Protein AF-A0A239REE2-F1 (afdb_monomer_lite)

Organism: Streptococcus equinus (NCBI:txid1335)

Foldseek 3Di:
DKDKDKFKWDWAADPVNPDTDIDASVNQVVVQCVVPVQKDKDWDDWDDDPPMIMTMIMIDGNDPDDRDHDDDD

Radius of gyration: 13.97 Å; chains: 1; bounding box: 38×18×33 Å

Secondary structure (DSSP, 8-state):
-EEEEEEE-EEEE-TTSS-EEEE-HHHHHHHHHHH-TTEEEEEEEEEEETTEEEEEEEEEESSSPP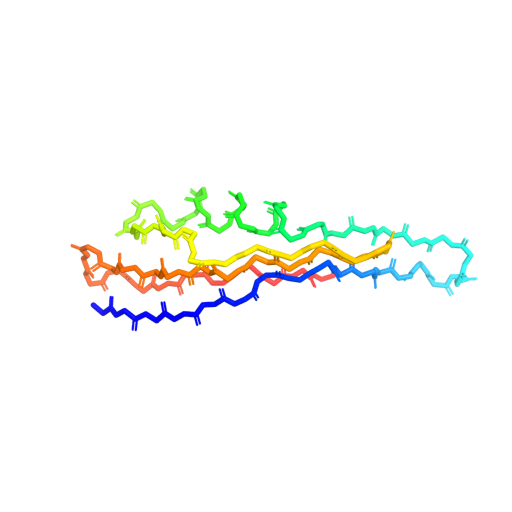PPPPP--

Sequence (73 aa):
MEFYKEYIDIRKYNDNGRSFRTITATDQLNQEVKINQQWKSEVKGYMVEDCYTSILVRWVGLSSTDFTEVHYE

Structure (mmCIF, N/CA/C/O backbone):
data_AF-A0A239REE2-F1
#
_entry.id   AF-A0A239REE2-F1
#
loop_
_atom_site.group_PDB
_atom_site.id
_atom_site.type_symbol
_atom_site.label_atom_id
_atom_site.label_alt_id
_atom_site.label_comp_id
_atom_site.label_asym_id
_atom_site.label_entity_id
_atom_site.label_seq_id
_atom_site.pdbx_PDB_ins_code
_atom_site.Cartn_x
_atom_site.Cartn_y
_atom_site.Cartn_z
_atom_site.occupancy
_atom_site.B_iso_or_equiv
_atom_site.auth_seq_id
_atom_site.auth_comp_id
_atom_site.auth_asym_id
_atom_site.auth_atom_id
_atom_site.pdbx_PDB_model_num
ATOM 1 N N . MET A 1 1 ? -13.073 7.422 8.580 1.00 87.19 1 MET A N 1
ATOM 2 C CA . MET A 1 1 ? -12.693 8.062 7.299 1.00 87.19 1 MET A CA 1
ATOM 3 C C . MET A 1 1 ? -12.193 6.975 6.363 1.00 87.19 1 MET A C 1
ATOM 5 O O . MET A 1 1 ? -11.640 5.999 6.861 1.00 87.19 1 MET A O 1
ATOM 9 N N . GLU A 1 2 ? -12.410 7.095 5.056 1.00 94.75 2 GLU A N 1
ATOM 10 C CA . GLU A 1 2 ? -11.870 6.142 4.080 1.00 94.75 2 GLU A CA 1
ATOM 11 C C . GLU A 1 2 ? -11.378 6.848 2.820 1.00 94.75 2 GLU A C 1
ATOM 13 O O . GLU A 1 2 ? -11.900 7.902 2.459 1.00 94.75 2 GLU A O 1
ATOM 18 N N . PHE A 1 3 ? -10.381 6.258 2.166 1.00 96.62 3 PHE A N 1
ATOM 19 C CA . PHE A 1 3 ? -9.884 6.706 0.870 1.00 96.62 3 PHE A CA 1
ATOM 20 C C . PHE A 1 3 ? -9.212 5.553 0.117 1.00 96.62 3 PHE A C 1
ATOM 22 O O . PHE A 1 3 ? -8.989 4.467 0.660 1.00 96.62 3 PHE A O 1
ATOM 29 N N . TYR A 1 4 ? -8.900 5.801 -1.152 1.00 97.31 4 TYR A N 1
ATOM 30 C CA . TYR A 1 4 ? -8.162 4.886 -2.011 1.00 97.31 4 TYR A CA 1
ATOM 31 C C . TYR A 1 4 ? -6.830 5.523 -2.381 1.00 97.31 4 TYR A C 1
ATOM 33 O O . TYR A 1 4 ? -6.782 6.711 -2.696 1.00 97.31 4 TYR A O 1
ATOM 41 N N . LYS A 1 5 ? -5.765 4.727 -2.343 1.00 96.94 5 LYS A N 1
ATOM 42 C CA . LYS A 1 5 ? -4.421 5.135 -2.741 1.00 96.94 5 LYS A CA 1
ATOM 43 C C . LYS A 1 5 ? -3.822 4.081 -3.652 1.00 96.94 5 LYS A C 1
ATOM 45 O O . LYS A 1 5 ? -3.940 2.885 -3.387 1.00 96.94 5 LYS A O 1
ATOM 50 N N . GLU A 1 6 ? -3.211 4.544 -4.730 1.00 96.62 6 GLU A N 1
ATOM 51 C CA . GLU A 1 6 ? -2.478 3.707 -5.668 1.00 96.62 6 GLU A CA 1
ATOM 52 C C . GLU A 1 6 ? -0.978 3.831 -5.383 1.00 96.62 6 GLU A C 1
ATOM 54 O O . GLU A 1 6 ? -0.447 4.938 -5.295 1.00 96.62 6 GLU A O 1
ATOM 59 N N . TYR A 1 7 ? -0.309 2.694 -5.206 1.00 95.44 7 TYR A N 1
ATOM 60 C CA . TYR A 1 7 ? 1.141 2.604 -5.064 1.00 95.44 7 TYR A CA 1
ATOM 61 C C . TYR A 1 7 ? 1.733 2.137 -6.371 1.00 95.44 7 TYR A C 1
ATOM 63 O O . TYR A 1 7 ? 1.283 1.135 -6.918 1.00 95.44 7 TYR A O 1
ATOM 71 N N . ILE A 1 8 ? 2.762 2.833 -6.832 1.00 94.19 8 ILE A N 1
ATOM 72 C CA . ILE A 1 8 ? 3.337 2.621 -8.154 1.00 94.19 8 ILE A CA 1
ATOM 73 C C . ILE A 1 8 ? 4.854 2.567 -8.051 1.00 94.19 8 ILE A C 1
ATOM 75 O O . ILE A 1 8 ? 5.424 3.284 -7.233 1.00 94.19 8 ILE A O 1
ATOM 79 N N . ASP A 1 9 ? 5.527 1.740 -8.846 1.00 92.25 9 ASP A N 1
ATOM 80 C CA . ASP A 1 9 ? 6.993 1.681 -8.810 1.00 92.25 9 ASP A CA 1
ATOM 81 C C . ASP A 1 9 ? 7.615 3.050 -9.143 1.00 92.25 9 ASP A C 1
ATOM 83 O O . ASP A 1 9 ? 7.365 3.631 -10.200 1.00 92.25 9 ASP A O 1
ATOM 87 N N . ILE A 1 10 ? 8.480 3.553 -8.258 1.00 88.50 10 ILE A N 1
ATOM 88 C CA . ILE A 1 10 ? 9.195 4.821 -8.452 1.00 88.50 10 ILE A CA 1
ATOM 89 C C . ILE A 1 10 ? 10.646 4.513 -8.807 1.00 88.50 10 ILE A C 1
ATOM 91 O O . ILE A 1 10 ? 11.357 3.848 -8.051 1.00 88.50 10 ILE A O 1
ATOM 95 N N . ARG A 1 11 ? 11.119 5.038 -9.941 1.00 86.19 11 ARG A N 1
ATOM 96 C CA . ARG A 1 11 ? 12.541 5.000 -10.310 1.00 86.19 11 ARG A CA 1
ATOM 97 C C . ARG A 1 11 ? 13.202 6.318 -9.944 1.00 86.19 11 ARG A C 1
ATOM 99 O O . ARG A 1 11 ? 12.840 7.361 -10.481 1.00 86.19 11 ARG A O 1
ATOM 106 N N . LYS A 1 12 ? 14.202 6.262 -9.069 1.00 82.25 12 LYS A N 1
ATOM 107 C CA . LYS A 1 12 ? 15.060 7.405 -8.748 1.00 82.25 12 LYS A CA 1
ATOM 108 C C . LYS A 1 12 ? 16.408 7.233 -9.407 1.00 82.25 12 LYS A C 1
ATOM 110 O O . LYS A 1 12 ? 17.127 6.299 -9.070 1.00 82.25 12 LYS A O 1
ATOM 115 N N . TYR A 1 13 ? 16.732 8.113 -10.343 1.00 78.12 13 TYR A N 1
ATOM 116 C CA . TYR A 1 13 ? 18.037 8.130 -10.990 1.00 78.12 13 TYR A CA 1
ATOM 117 C C . TYR A 1 13 ? 19.048 8.832 -10.088 1.00 78.12 13 TYR A C 1
ATOM 119 O O . TYR A 1 13 ? 18.744 9.860 -9.491 1.00 78.12 13 TYR A O 1
ATOM 127 N N . ASN A 1 14 ? 20.251 8.278 -10.005 1.00 79.50 14 ASN A N 1
ATOM 128 C CA . ASN A 1 14 ? 21.373 8.937 -9.351 1.00 79.50 14 ASN A CA 1
ATOM 129 C C . ASN A 1 14 ? 21.829 10.129 -10.216 1.00 79.50 14 ASN A C 1
ATOM 131 O O . ASN A 1 14 ? 21.613 10.115 -11.428 1.00 79.50 14 ASN A O 1
ATOM 135 N N . ASP A 1 15 ? 22.532 11.107 -9.635 1.00 74.50 15 ASP A N 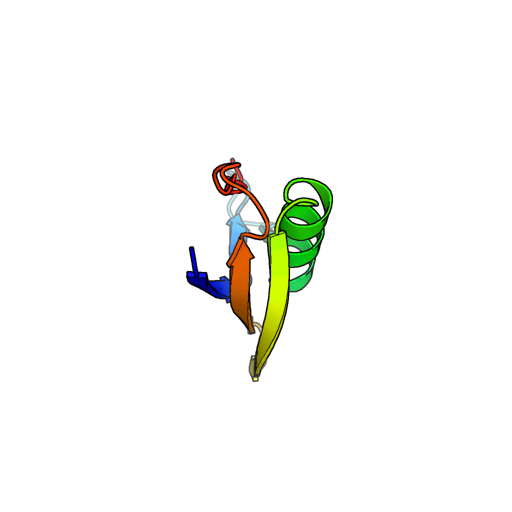1
ATOM 136 C CA . ASP A 1 15 ? 22.947 12.363 -10.303 1.00 74.50 15 ASP A CA 1
ATOM 137 C C . ASP A 1 15 ? 23.727 12.178 -11.619 1.00 74.50 15 ASP A C 1
ATOM 139 O O . ASP A 1 15 ? 23.802 13.077 -12.452 1.00 74.50 15 ASP A O 1
ATOM 143 N N . ASN A 1 16 ? 24.311 10.997 -11.833 1.00 75.75 16 ASN A N 1
ATOM 144 C CA . ASN A 1 16 ? 25.047 10.647 -13.046 1.00 75.75 16 ASN A CA 1
ATOM 145 C C . ASN A 1 16 ? 24.190 9.962 -14.134 1.00 75.75 16 ASN A C 1
ATOM 147 O O . ASN A 1 16 ? 24.733 9.588 -15.173 1.00 75.75 16 ASN A O 1
ATOM 151 N N . GLY A 1 17 ? 22.891 9.742 -13.894 1.00 71.06 17 GLY A N 1
ATOM 152 C CA . GLY A 1 17 ? 21.929 9.126 -14.817 1.00 71.06 17 GLY A CA 1
ATOM 153 C C . GLY A 1 17 ? 22.193 7.656 -15.171 1.00 71.06 17 GLY A C 1
ATOM 154 O O . GLY A 1 17 ? 21.481 7.093 -15.998 1.00 71.06 17 GLY A O 1
ATOM 155 N N . ARG A 1 18 ? 23.217 7.020 -14.583 1.00 72.12 18 ARG A N 1
ATOM 156 C CA . ARG A 1 18 ? 23.685 5.674 -14.973 1.00 72.12 18 ARG A CA 1
ATOM 157 C C . ARG A 1 18 ? 23.126 4.546 -14.121 1.00 72.12 18 ARG A C 1
ATOM 159 O O . ARG A 1 18 ? 23.133 3.397 -14.550 1.00 72.12 18 ARG A O 1
ATOM 166 N N . SER A 1 19 ? 22.662 4.860 -12.923 1.00 75.56 19 SER A N 1
ATOM 167 C CA . SER A 1 19 ? 22.060 3.904 -12.004 1.00 75.56 19 SER A CA 1
ATOM 168 C C . SER A 1 19 ? 20.785 4.492 -11.433 1.00 75.56 19 SER A C 1
ATOM 170 O O . SER A 1 19 ? 20.699 5.702 -11.217 1.00 75.56 19 SER A O 1
ATOM 172 N N . PHE A 1 20 ? 19.801 3.632 -11.197 1.00 77.81 20 PHE A N 1
ATOM 173 C CA . PHE A 1 20 ? 18.572 4.010 -10.526 1.00 77.81 20 PHE A CA 1
ATOM 174 C C . PHE A 1 20 ? 18.311 3.084 -9.345 1.00 77.81 20 PHE A C 1
ATOM 176 O O . PHE A 1 20 ? 18.624 1.893 -9.388 1.00 77.81 20 PHE A O 1
ATOM 183 N N . ARG A 1 21 ? 17.723 3.641 -8.290 1.00 82.81 21 ARG A N 1
ATOM 184 C CA . ARG A 1 21 ? 17.077 2.870 -7.234 1.00 82.81 21 ARG A CA 1
ATOM 185 C C . ARG A 1 21 ? 15.592 2.771 -7.561 1.00 82.81 21 ARG A C 1
ATOM 187 O O . ARG A 1 21 ? 14.932 3.793 -7.744 1.00 82.81 21 ARG A O 1
ATOM 194 N N . THR A 1 22 ? 15.070 1.551 -7.603 1.00 86.06 22 THR A N 1
ATOM 195 C CA . THR A 1 22 ? 13.622 1.317 -7.646 1.00 86.06 22 THR A CA 1
ATOM 196 C C . THR A 1 22 ? 13.084 1.282 -6.225 1.00 86.06 22 THR A C 1
ATOM 198 O O . THR A 1 22 ? 13.615 0.562 -5.381 1.00 86.06 22 THR A O 1
ATOM 201 N N . ILE A 1 23 ? 12.040 2.057 -5.962 1.00 90.12 23 ILE A N 1
ATOM 202 C CA . ILE A 1 23 ? 11.217 1.952 -4.759 1.00 90.12 23 ILE A CA 1
ATOM 203 C C . ILE A 1 23 ? 9.936 1.259 -5.203 1.00 90.12 23 ILE A C 1
ATOM 205 O O . ILE A 1 23 ? 9.146 1.845 -5.947 1.00 90.12 23 ILE A O 1
ATOM 209 N N . THR A 1 24 ? 9.768 -0.002 -4.814 1.00 92.38 24 THR A N 1
ATOM 210 C CA . THR A 1 2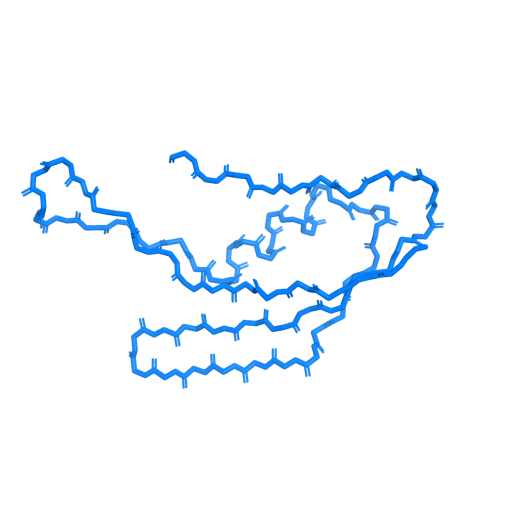4 ? 8.664 -0.813 -5.337 1.00 92.38 24 THR A CA 1
ATOM 211 C C . THR A 1 24 ? 7.330 -0.392 -4.726 1.00 92.38 24 THR A C 1
ATOM 213 O O . THR A 1 24 ? 7.293 0.053 -3.578 1.00 92.38 24 THR A O 1
ATOM 216 N N . ALA A 1 25 ? 6.222 -0.566 -5.448 1.00 93.62 25 ALA A N 1
ATOM 217 C CA . ALA A 1 25 ? 4.875 -0.337 -4.916 1.00 93.62 25 ALA A CA 1
ATOM 218 C C . ALA A 1 25 ? 4.640 -1.099 -3.592 1.00 93.62 25 ALA A C 1
ATOM 220 O O . ALA A 1 25 ? 4.031 -0.584 -2.653 1.00 93.62 25 ALA A O 1
ATOM 221 N N . THR A 1 26 ? 5.197 -2.309 -3.487 1.00 93.75 26 THR A N 1
ATOM 222 C CA . THR A 1 26 ? 5.139 -3.146 -2.283 1.00 93.75 26 THR A CA 1
ATOM 223 C C . THR A 1 26 ? 5.929 -2.554 -1.115 1.00 93.75 26 THR A C 1
ATOM 225 O O . THR A 1 26 ? 5.446 -2.586 0.017 1.00 93.75 26 THR A O 1
ATOM 228 N N . ASP A 1 27 ? 7.120 -1.996 -1.354 1.00 94.06 27 ASP A N 1
ATOM 229 C CA . ASP A 1 27 ? 7.907 -1.331 -0.304 1.00 94.06 27 ASP A CA 1
ATOM 230 C C . ASP A 1 27 ? 7.160 -0.121 0.261 1.00 94.06 27 ASP A C 1
ATOM 232 O O . ASP A 1 27 ? 7.122 0.064 1.479 1.00 94.06 27 ASP A O 1
ATOM 236 N N . GLN A 1 28 ? 6.510 0.647 -0.619 1.00 94.81 28 GLN A N 1
ATOM 237 C CA . GLN A 1 28 ? 5.690 1.800 -0.244 1.00 94.81 28 GLN A CA 1
ATOM 238 C C . GLN A 1 28 ? 4.521 1.394 0.644 1.00 94.81 28 GLN A C 1
ATOM 240 O O . GLN A 1 28 ? 4.376 1.908 1.756 1.00 94.81 28 GLN A O 1
ATOM 245 N N . LEU A 1 29 ? 3.744 0.402 0.203 1.00 95.81 29 LEU A N 1
ATOM 246 C CA . LEU A 1 29 ? 2.635 -0.135 0.982 1.00 95.81 29 LEU A CA 1
ATOM 247 C C . LEU A 1 29 ? 3.107 -0.674 2.339 1.00 95.81 29 LEU A C 1
ATOM 249 O O . LEU A 1 29 ? 2.527 -0.349 3.373 1.00 95.81 29 LEU A O 1
ATOM 253 N N . ASN A 1 30 ? 4.178 -1.468 2.362 1.00 95.50 30 ASN A N 1
ATOM 254 C CA . ASN A 1 30 ? 4.704 -2.044 3.599 1.00 95.50 30 ASN A CA 1
ATOM 255 C C . ASN A 1 30 ? 5.163 -0.972 4.591 1.00 95.50 30 ASN A C 1
ATOM 257 O O . ASN A 1 30 ? 4.994 -1.140 5.801 1.00 95.50 30 ASN A O 1
ATOM 261 N N . GLN A 1 31 ? 5.760 0.116 4.107 1.00 95.56 31 GLN A N 1
ATOM 262 C CA . GLN A 1 31 ? 6.191 1.212 4.963 1.00 95.56 31 GLN A CA 1
ATOM 263 C C . GLN A 1 31 ? 4.991 1.977 5.532 1.00 95.56 31 GLN A C 1
ATOM 265 O O . GLN A 1 31 ? 4.952 2.224 6.738 1.00 95.56 31 GLN A O 1
ATOM 270 N N . GLU A 1 32 ? 3.983 2.272 4.708 1.00 96.19 32 GLU A N 1
ATOM 271 C CA . GLU A 1 32 ? 2.767 2.950 5.164 1.00 96.19 32 GLU A CA 1
ATOM 272 C C . GLU A 1 32 ? 1.930 2.086 6.117 1.00 96.19 32 GLU A C 1
ATOM 274 O O . GLU A 1 32 ? 1.413 2.611 7.100 1.00 96.19 32 GLU A O 1
ATOM 279 N N . VAL A 1 33 ? 1.869 0.763 5.927 1.00 96.00 33 VAL A N 1
ATOM 280 C CA . VAL A 1 33 ? 1.241 -0.170 6.887 1.00 96.00 33 VAL A CA 1
ATOM 281 C C . VAL A 1 33 ? 1.953 -0.157 8.239 1.00 96.00 33 VAL A C 1
ATOM 283 O O . VAL A 1 33 ? 1.299 -0.196 9.280 1.00 96.00 33 VAL A O 1
ATOM 286 N N . LYS A 1 34 ? 3.289 -0.080 8.251 1.00 95.88 34 LYS A N 1
ATOM 287 C CA . LYS A 1 34 ? 4.065 -0.081 9.501 1.00 95.88 34 LYS A CA 1
ATOM 288 C C . LYS A 1 34 ? 3.811 1.157 10.356 1.00 95.88 34 LYS A C 1
ATOM 290 O O . LYS A 1 34 ? 3.782 1.023 11.580 1.00 95.88 34 LYS A O 1
ATOM 295 N N . ILE A 1 35 ? 3.654 2.328 9.736 1.00 95.62 35 ILE A N 1
ATOM 296 C CA . ILE A 1 35 ? 3.460 3.598 10.454 1.00 95.62 35 ILE A CA 1
ATOM 297 C C . ILE A 1 35 ? 1.979 3.892 10.735 1.00 95.62 35 ILE A C 1
ATOM 299 O O . ILE A 1 35 ? 1.659 4.448 11.781 1.00 95.62 35 ILE A O 1
ATOM 303 N N . ASN A 1 36 ? 1.060 3.456 9.866 1.00 95.19 36 ASN A N 1
ATOM 304 C CA . ASN A 1 36 ? -0.380 3.697 10.002 1.00 95.19 36 ASN A CA 1
ATOM 305 C C . ASN A 1 36 ? -1.113 2.510 10.655 1.00 95.19 36 ASN A C 1
ATOM 307 O O . ASN A 1 36 ? -2.133 2.051 10.153 1.00 95.19 36 ASN A O 1
ATOM 311 N N . GLN A 1 37 ? -0.638 2.017 11.805 1.00 93.88 37 GLN A N 1
ATOM 312 C CA . GLN A 1 37 ? -1.219 0.834 12.481 1.00 93.88 37 GLN A CA 1
ATOM 313 C C . GLN A 1 37 ? -2.681 1.018 12.935 1.00 93.88 37 GLN A C 1
ATOM 315 O O . GLN A 1 37 ? -3.398 0.047 13.160 1.00 93.88 37 GLN A O 1
ATOM 320 N N . GLN A 1 38 ? -3.124 2.270 13.073 1.00 93.69 38 GLN A N 1
ATOM 321 C CA . GLN A 1 38 ? -4.505 2.660 13.394 1.00 93.69 38 GLN A CA 1
ATOM 322 C C . GLN A 1 38 ? -5.449 2.576 12.176 1.00 93.69 38 GLN A C 1
ATOM 324 O O . GLN A 1 38 ? -6.660 2.780 12.299 1.00 93.69 38 GLN A O 1
ATOM 329 N N . TRP A 1 39 ? -4.904 2.295 10.991 1.00 96.44 39 TRP A N 1
ATOM 330 C CA . TRP A 1 39 ? -5.636 2.192 9.739 1.00 96.44 39 TRP A CA 1
ATOM 331 C C . TRP A 1 39 ? -5.654 0.748 9.246 1.00 96.44 39 TRP A C 1
ATOM 333 O O . TRP A 1 39 ? -4.656 0.033 9.289 1.00 96.44 39 TRP A O 1
ATOM 343 N N . LYS A 1 40 ? -6.804 0.319 8.727 1.00 95.94 40 LYS A N 1
ATOM 344 C CA . LYS A 1 40 ? -6.935 -0.959 8.032 1.00 95.94 40 LYS A CA 1
ATOM 345 C C . LYS A 1 40 ? -6.656 -0.755 6.545 1.00 95.94 40 LYS A C 1
ATOM 347 O O . LYS A 1 40 ? -7.326 0.063 5.915 1.00 95.94 40 LYS A O 1
ATOM 352 N N . SER A 1 41 ? -5.729 -1.529 5.989 1.00 96.00 41 SER A N 1
ATOM 353 C CA . SER A 1 41 ? -5.483 -1.615 4.548 1.00 96.00 41 SER A CA 1
ATOM 354 C C . SER A 1 41 ? -6.189 -2.823 3.933 1.00 96.00 41 SER A C 1
ATOM 356 O O . SER A 1 41 ? -6.281 -3.898 4.530 1.00 96.00 41 SER A O 1
ATOM 358 N N . GLU A 1 42 ? -6.699 -2.650 2.718 1.00 97.12 42 GLU A N 1
ATOM 359 C CA . GLU A 1 42 ? -7.289 -3.718 1.916 1.00 97.12 42 GLU A CA 1
ATOM 360 C C . GLU A 1 42 ? -6.868 -3.548 0.453 1.00 97.12 42 GLU A C 1
ATOM 362 O O . GLU A 1 42 ? -7.196 -2.542 -0.177 1.00 97.12 42 GLU A O 1
ATOM 367 N N . VAL A 1 43 ? -6.151 -4.528 -0.101 1.00 97.00 43 VAL A N 1
ATOM 368 C CA . VAL A 1 43 ? -5.771 -4.523 -1.522 1.00 97.00 43 VAL A CA 1
ATOM 369 C C . VAL A 1 43 ? -7.022 -4.740 -2.374 1.00 97.00 43 VAL A C 1
ATOM 371 O O . VAL A 1 43 ? -7.743 -5.719 -2.191 1.00 97.00 43 VAL A O 1
ATOM 374 N N . LYS A 1 44 ? -7.287 -3.814 -3.299 1.00 98.06 44 LYS A N 1
ATOM 375 C CA . LYS A 1 44 ? -8.450 -3.826 -4.201 1.00 98.06 44 LYS A CA 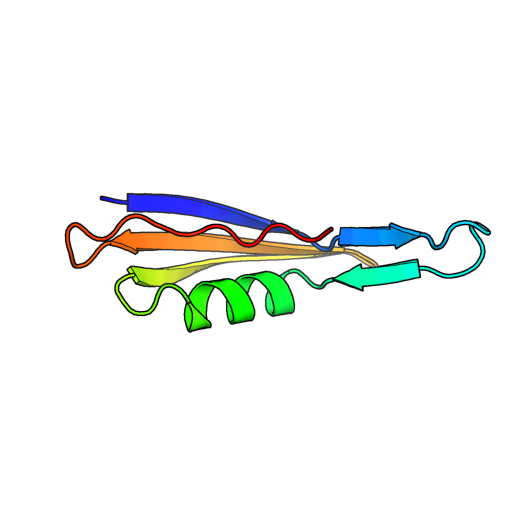1
ATOM 376 C C . LYS A 1 44 ? -8.091 -4.127 -5.647 1.00 98.06 44 LYS A C 1
ATOM 378 O O . LYS A 1 44 ? -8.942 -4.604 -6.389 1.00 98.06 44 LYS A O 1
ATOM 383 N N . GLY A 1 45 ? -6.852 -3.860 -6.037 1.00 95.75 45 GLY A N 1
ATOM 384 C CA . GLY A 1 45 ? -6.357 -4.114 -7.379 1.00 95.75 45 GLY A CA 1
ATOM 385 C C . GLY A 1 45 ? -4.846 -4.269 -7.376 1.00 95.75 45 GLY A C 1
ATOM 386 O O . GLY A 1 45 ? -4.155 -3.711 -6.524 1.00 95.75 45 GLY A O 1
ATOM 387 N N . TYR A 1 46 ? -4.355 -5.048 -8.327 1.00 94.75 46 TYR A N 1
ATOM 388 C CA . TYR A 1 46 ? -2.939 -5.289 -8.543 1.00 94.75 46 TYR A CA 1
ATOM 389 C C . TYR A 1 46 ? -2.699 -5.454 -10.039 1.00 94.75 46 TYR A C 1
ATOM 391 O O . TYR A 1 46 ? -3.452 -6.161 -10.712 1.00 94.75 46 TYR A O 1
ATOM 399 N N . MET A 1 47 ? -1.654 -4.804 -10.539 1.00 94.25 47 MET A N 1
ATOM 400 C CA . MET A 1 47 ? -1.221 -4.879 -11.927 1.00 94.25 47 MET A CA 1
ATOM 401 C C . MET A 1 47 ? 0.299 -5.012 -11.970 1.00 94.25 47 MET A C 1
ATOM 403 O O . MET A 1 47 ? 1.007 -4.314 -11.245 1.00 94.25 47 MET A O 1
ATOM 407 N N . VAL A 1 48 ? 0.788 -5.880 -12.854 1.00 91.19 48 VAL A N 1
ATOM 408 C CA . VAL A 1 48 ? 2.196 -5.930 -13.258 1.00 91.19 48 VAL A CA 1
ATOM 409 C C . VAL A 1 48 ? 2.261 -5.900 -14.769 1.00 91.19 48 VAL A C 1
ATOM 411 O O . VAL A 1 48 ? 1.619 -6.709 -15.434 1.00 91.19 48 VAL A O 1
ATOM 414 N N . GLU A 1 49 ? 3.060 -4.982 -15.290 1.00 87.31 49 GLU A N 1
ATOM 415 C CA . GLU A 1 49 ? 3.375 -4.851 -16.707 1.00 87.31 49 GLU A CA 1
ATOM 416 C C . GLU A 1 49 ? 4.883 -4.657 -16.825 1.00 87.31 49 GLU A C 1
ATOM 418 O O . GLU A 1 49 ? 5.403 -3.807 -16.117 1.00 87.31 49 GLU A O 1
ATOM 423 N N . ASP A 1 50 ? 5.561 -5.471 -17.644 1.00 79.25 50 ASP A N 1
ATOM 424 C CA . ASP A 1 50 ? 7.011 -5.639 -17.902 1.00 79.25 50 ASP A CA 1
ATOM 425 C C . ASP A 1 50 ? 8.051 -5.002 -16.955 1.00 79.25 50 ASP A C 1
ATOM 427 O O . ASP A 1 50 ? 9.021 -5.658 -16.573 1.00 79.25 50 ASP A O 1
ATO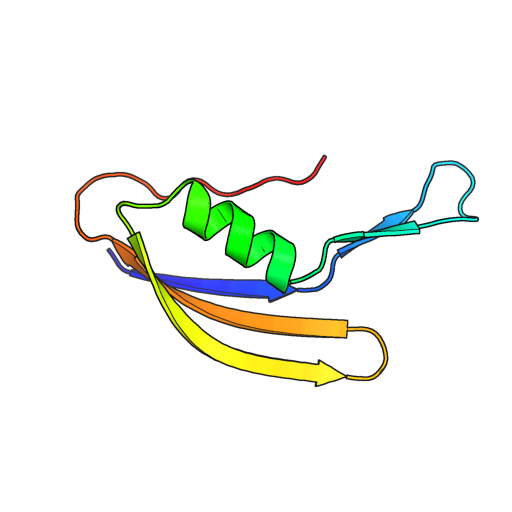M 431 N N . CYS A 1 51 ? 7.932 -3.726 -16.595 1.00 76.81 51 CYS A N 1
ATOM 432 C CA . CYS A 1 51 ? 8.861 -3.023 -15.717 1.00 76.81 51 CYS A CA 1
ATOM 433 C C . CYS A 1 51 ? 8.194 -2.084 -14.688 1.00 76.81 51 CYS A C 1
ATOM 435 O O . CYS A 1 51 ? 8.840 -1.121 -14.246 1.00 76.81 51 CYS A O 1
ATOM 437 N N . TYR A 1 52 ? 6.922 -2.321 -14.368 1.00 82.88 52 TYR A N 1
ATOM 438 C CA . TYR A 1 52 ? 6.084 -1.491 -13.513 1.00 82.88 52 TYR A CA 1
ATOM 439 C C . TYR A 1 52 ? 5.023 -2.318 -12.773 1.00 82.88 52 TYR A C 1
ATOM 441 O O . TYR A 1 52 ? 4.249 -3.069 -13.369 1.00 82.88 52 TYR A O 1
ATOM 449 N N . THR A 1 53 ? 4.972 -2.136 -11.458 1.00 92.31 53 THR A N 1
ATOM 450 C CA . THR A 1 53 ? 3.936 -2.669 -10.572 1.00 92.31 53 THR A CA 1
ATOM 451 C C . THR A 1 53 ? 3.045 -1.536 -10.077 1.00 92.31 53 THR A C 1
ATOM 453 O O . THR A 1 53 ? 3.551 -0.494 -9.654 1.00 92.31 53 THR A O 1
ATOM 456 N N . SER A 1 54 ? 1.731 -1.769 -10.064 1.00 94.69 54 SER A N 1
ATOM 457 C CA . SER A 1 54 ? 0.758 -0.929 -9.361 1.00 94.69 54 SER A CA 1
ATOM 458 C C . SER A 1 54 ? -0.072 -1.751 -8.368 1.00 94.69 54 SER A C 1
ATOM 460 O O . SER A 1 54 ? -0.455 -2.893 -8.644 1.00 94.69 54 SER A O 1
ATOM 462 N N . ILE A 1 55 ? -0.355 -1.169 -7.201 1.00 97.31 55 ILE A N 1
ATOM 463 C CA . ILE A 1 55 ? -1.213 -1.735 -6.156 1.00 97.31 55 ILE A CA 1
ATOM 464 C C . ILE A 1 55 ? -2.236 -0.679 -5.737 1.00 97.31 55 ILE A C 1
ATOM 466 O O . ILE A 1 55 ? -1.881 0.338 -5.145 1.00 97.31 55 ILE A O 1
ATOM 470 N N . LEU A 1 56 ? -3.521 -0.947 -5.968 1.00 97.88 56 LEU A N 1
ATOM 471 C CA . LEU A 1 56 ? -4.614 -0.119 -5.466 1.00 97.88 56 LEU A CA 1
ATOM 472 C C . LEU A 1 56 ? -5.050 -0.620 -4.089 1.00 97.88 56 LEU A C 1
ATOM 474 O O . LEU A 1 56 ? -5.464 -1.774 -3.940 1.00 97.88 56 LEU A O 1
ATOM 478 N N . VAL A 1 57 ? -5.018 0.258 -3.090 1.00 98.19 57 VAL A N 1
ATOM 479 C CA . VAL A 1 57 ? -5.360 -0.065 -1.703 1.00 98.19 57 VAL A CA 1
ATOM 480 C C . VAL A 1 57 ? -6.460 0.854 -1.205 1.00 98.19 57 VAL A C 1
ATOM 482 O O . VAL A 1 57 ? -6.408 2.073 -1.363 1.00 98.19 57 VAL A O 1
ATOM 485 N N . ARG A 1 58 ? -7.459 0.255 -0.560 1.00 98.00 58 ARG A N 1
ATOM 486 C CA . ARG A 1 58 ? -8.440 0.968 0.250 1.00 98.00 58 ARG A CA 1
ATOM 487 C C . ARG A 1 58 ? -7.917 1.079 1.675 1.00 98.00 58 ARG A C 1
ATOM 489 O O . ARG A 1 58 ? -7.588 0.066 2.293 1.00 98.00 58 ARG A O 1
ATOM 496 N N . TRP A 1 59 ? -7.918 2.292 2.203 1.00 97.62 59 TRP A N 1
ATOM 497 C CA . TRP A 1 59 ? -7.563 2.593 3.581 1.00 97.62 59 TRP A CA 1
ATOM 498 C C . TRP A 1 59 ? -8.799 3.010 4.364 1.00 97.62 59 TRP A C 1
ATOM 500 O O . TRP A 1 59 ? -9.565 3.870 3.930 1.00 97.62 59 TRP A O 1
ATOM 510 N N . VAL A 1 60 ? -8.996 2.396 5.530 1.00 96.25 60 VAL A N 1
ATOM 511 C CA . VAL A 1 60 ? -10.116 2.687 6.429 1.00 96.25 60 VAL A CA 1
ATOM 512 C C . VAL A 1 60 ? -9.567 3.025 7.809 1.00 96.25 60 VAL A C 1
ATOM 514 O O . VAL A 1 60 ? -8.971 2.175 8.471 1.00 96.25 60 VAL A O 1
ATOM 517 N N . GLY A 1 61 ? -9.768 4.267 8.243 1.00 92.94 61 GLY A N 1
ATOM 518 C CA . GLY A 1 61 ? -9.342 4.732 9.561 1.00 92.94 61 GLY A CA 1
ATOM 519 C C . GLY A 1 61 ? -10.251 4.161 10.643 1.00 92.94 61 GLY A C 1
ATOM 520 O O . GLY A 1 61 ? -11.473 4.317 10.561 1.00 92.94 61 GLY A O 1
ATOM 521 N N . LEU A 1 62 ? -9.661 3.495 11.639 1.00 86.31 62 LEU A N 1
ATOM 522 C CA . LEU A 1 62 ? -10.383 2.884 12.763 1.00 86.31 62 LEU A CA 1
ATOM 523 C C . LEU A 1 62 ? -10.498 3.828 13.974 1.00 86.31 62 LEU A C 1
ATOM 525 O O . LEU A 1 62 ? -11.173 3.505 14.949 1.00 86.31 62 LEU A O 1
ATOM 529 N N . SER A 1 63 ? -9.856 4.993 13.905 1.00 86.38 63 SER A N 1
ATOM 530 C CA . SER A 1 63 ? -9.847 6.038 14.929 1.00 86.38 63 SER A CA 1
ATOM 531 C C . SER A 1 63 ? -9.820 7.431 14.280 1.00 86.38 63 SER A C 1
ATOM 533 O O . SER A 1 63 ? -9.945 7.565 13.061 1.00 86.38 63 SER A O 1
ATOM 535 N N . SER A 1 64 ? -9.682 8.482 15.092 1.00 86.00 64 SER A N 1
ATOM 536 C CA . SER A 1 64 ? -9.486 9.863 14.631 1.00 86.00 64 SER A CA 1
ATOM 537 C C . SER A 1 64 ? -8.024 10.195 14.303 1.00 86.00 64 SER A C 1
ATOM 539 O O . SER A 1 64 ? -7.705 11.365 14.126 1.00 86.00 64 SER A O 1
ATOM 541 N N . THR A 1 65 ? -7.120 9.210 14.295 1.00 89.38 65 THR A N 1
ATOM 542 C CA . THR A 1 65 ? -5.718 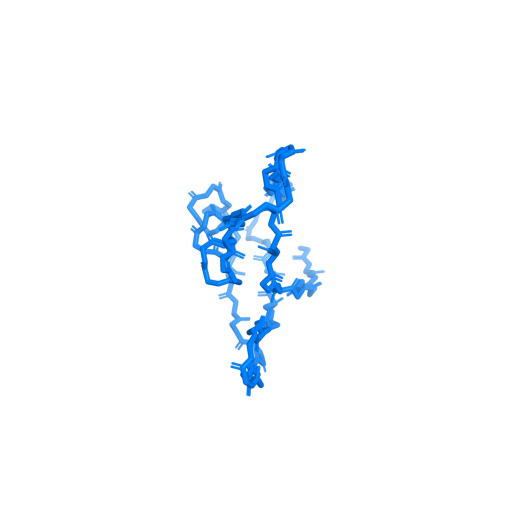9.424 13.921 1.00 89.38 65 THR A CA 1
ATOM 543 C C . THR A 1 65 ? -5.608 9.659 12.419 1.00 89.38 65 THR A C 1
ATOM 545 O O . THR A 1 65 ? -6.046 8.821 11.631 1.00 89.38 65 THR A O 1
ATOM 548 N N . ASP A 1 66 ? -4.989 10.770 12.028 1.00 92.56 66 ASP A N 1
ATOM 549 C CA . ASP A 1 66 ? -4.762 11.100 10.622 1.00 92.56 66 ASP A CA 1
ATOM 550 C C . ASP A 1 66 ? -3.812 10.106 9.941 1.00 92.56 66 ASP A C 1
ATOM 552 O O . ASP A 1 66 ? -2.968 9.467 10.577 1.00 92.56 66 ASP A O 1
ATOM 556 N N . PHE A 1 67 ? -3.970 9.953 8.627 1.00 93.88 67 PHE A N 1
ATOM 557 C CA . PHE A 1 67 ? -3.089 9.112 7.825 1.00 93.88 67 PHE A CA 1
ATOM 558 C C . PHE A 1 67 ? -1.769 9.841 7.562 1.00 93.88 67 PHE A C 1
ATOM 560 O O . PHE A 1 67 ? -1.767 10.986 7.116 1.00 93.88 67 PHE A O 1
ATOM 567 N N . THR A 1 68 ? -0.646 9.171 7.812 1.00 93.50 68 THR A N 1
ATOM 568 C CA . THR A 1 68 ? 0.695 9.692 7.528 1.00 93.50 68 THR A CA 1
ATOM 569 C C . THR A 1 68 ? 1.205 9.100 6.221 1.00 93.50 68 THR A C 1
ATOM 571 O O . THR A 1 68 ? 1.385 7.884 6.119 1.00 93.50 68 THR A O 1
ATOM 574 N N . GLU A 1 69 ? 1.455 9.949 5.226 1.00 89.50 69 GLU A N 1
ATOM 575 C CA . GLU A 1 69 ? 2.051 9.526 3.959 1.00 89.50 69 GLU A CA 1
ATOM 576 C C . GLU A 1 69 ? 3.570 9.401 4.066 1.00 89.50 69 GLU A C 1
ATOM 578 O O . GLU A 1 69 ? 4.236 10.196 4.734 1.00 89.50 69 GLU A O 1
ATOM 583 N N . VAL A 1 70 ? 4.135 8.412 3.375 1.00 84.94 70 VAL A N 1
ATOM 584 C CA . VAL A 1 70 ? 5.586 8.323 3.213 1.00 84.94 70 VAL A CA 1
ATOM 585 C C . VAL A 1 70 ? 5.993 9.129 1.988 1.00 84.94 70 VAL A C 1
ATOM 587 O O . VAL A 1 70 ? 5.618 8.808 0.861 1.00 84.94 70 VAL A O 1
ATOM 590 N N . HIS A 1 71 ? 6.829 10.140 2.203 1.00 80.62 71 HIS A N 1
ATOM 591 C CA . HIS A 1 71 ? 7.519 10.831 1.123 1.00 80.62 71 HIS A CA 1
ATOM 592 C C . HIS A 1 71 ? 8.914 10.240 0.958 1.00 80.62 71 HIS A C 1
ATOM 594 O O . HIS A 1 71 ? 9.694 10.153 1.906 1.00 80.62 71 HIS A O 1
ATOM 600 N N . TYR A 1 72 ? 9.223 9.812 -0.260 1.00 69.75 72 TYR A N 1
ATOM 601 C CA . TYR A 1 72 ? 10.566 9.390 -0.614 1.00 69.75 72 TYR A CA 1
ATOM 602 C C . TYR A 1 72 ? 11.312 10.615 -1.142 1.00 69.75 72 TYR A C 1
ATOM 604 O O . TYR A 1 72 ? 10.969 11.099 -2.221 1.00 69.75 72 TYR A O 1
ATOM 612 N N . GLU A 1 73 ? 12.338 11.073 -0.420 1.00 61.50 73 GLU A N 1
ATOM 613 C CA . GLU A 1 73 ? 13.334 12.078 -0.858 1.00 61.50 73 GLU A CA 1
ATOM 614 C C . GLU A 1 73 ? 14.372 11.486 -1.808 1.00 61.50 73 GLU A C 1
ATOM 616 O O . GLU A 1 73 ? 14.728 10.289 -1.653 1.00 61.50 73 GLU A O 1
#

pLDDT: mean 89.81, std 8.28, range [61.5, 98.19]